Protein AF-A0A072UKZ1-F1 (afdb_monomer_lite)

Organism: Medicago truncatula (NCBI:txid3880)

Radius of gyration: 12.98 Å; chains: 1; bounding box: 24×35×28 Å

Structure (mmCIF, N/CA/C/O backbone):
data_AF-A0A072UKZ1-F1
#
_entry.id   AF-A0A072UKZ1-F1
#
loop_
_atom_site.group_PDB
_atom_site.id
_atom_site.type_symbol
_atom_site.label_atom_id
_atom_site.label_alt_id
_atom_site.label_comp_id
_atom_site.label_asym_id
_atom_site.label_entity_id
_atom_site.label_seq_id
_atom_site.pdbx_PDB_ins_code
_atom_site.Cartn_x
_atom_site.Cartn_y
_atom_site.Cartn_z
_atom_site.occupancy
_atom_site.B_iso_or_equiv
_atom_site.auth_seq_id
_atom_site.auth_comp_id
_atom_site.auth_asym_id
_atom_site.auth_atom_id
_atom_site.pdbx_PDB_model_num
ATOM 1 N N . MET A 1 1 ? 0.621 -27.056 8.833 1.00 43.59 1 MET A N 1
ATOM 2 C CA . MET A 1 1 ? -0.157 -25.815 8.616 1.00 43.59 1 MET A CA 1
ATOM 3 C C . MET A 1 1 ? 0.256 -24.813 9.682 1.00 43.59 1 MET A C 1
ATOM 5 O O . MET A 1 1 ? 0.281 -25.188 10.847 1.00 43.59 1 MET A O 1
ATOM 9 N N . LYS A 1 2 ? 0.666 -23.596 9.302 1.00 50.66 2 LYS A N 1
ATOM 10 C CA . LYS A 1 2 ? 0.991 -22.532 10.265 1.00 50.66 2 LYS A CA 1
ATOM 11 C C . LYS A 1 2 ? -0.322 -22.138 10.950 1.00 50.66 2 LYS A C 1
ATOM 13 O O . LYS A 1 2 ? -1.275 -21.805 10.254 1.00 50.66 2 LYS A O 1
ATOM 18 N N . ASN A 1 3 ? -0.394 -22.255 12.272 1.00 56.38 3 ASN A N 1
ATOM 19 C CA . ASN A 1 3 ? -1.559 -21.829 13.039 1.00 56.38 3 ASN A CA 1
ATOM 20 C C . ASN A 1 3 ? -1.551 -20.292 13.029 1.00 56.38 3 ASN A C 1
ATOM 22 O O . ASN A 1 3 ? -0.760 -19.675 13.742 1.00 56.38 3 ASN A O 1
ATOM 26 N N . ILE A 1 4 ? -2.301 -19.684 12.105 1.00 62.47 4 ILE A N 1
ATOM 27 C CA . ILE A 1 4 ? -2.453 -18.230 12.037 1.00 62.47 4 ILE A CA 1
ATOM 28 C C . ILE A 1 4 ? -3.375 -17.876 13.197 1.00 62.47 4 ILE A C 1
ATOM 30 O O . ILE A 1 4 ? -4.593 -18.002 13.094 1.00 62.47 4 ILE A O 1
ATOM 34 N N . VAL A 1 5 ? -2.777 -17.522 14.332 1.00 68.62 5 VAL A N 1
ATOM 35 C CA . VAL A 1 5 ? -3.512 -16.970 15.467 1.00 68.62 5 VAL A CA 1
ATOM 36 C C . VAL A 1 5 ? -4.197 -15.708 14.961 1.00 68.62 5 VAL A C 1
ATOM 38 O O . VAL A 1 5 ? -3.531 -14.784 14.496 1.00 68.62 5 VAL A O 1
ATOM 41 N N . PHE A 1 6 ? -5.527 -15.711 14.983 1.00 73.69 6 PHE A N 1
ATOM 42 C CA . PHE A 1 6 ? -6.312 -14.537 14.641 1.00 73.69 6 PHE A CA 1
ATOM 43 C C . PHE A 1 6 ? -6.031 -13.455 15.686 1.00 73.69 6 PHE A C 1
ATOM 45 O O . PHE A 1 6 ? -6.424 -13.594 16.844 1.00 73.69 6 PHE A O 1
ATOM 52 N N . ASP A 1 7 ? -5.323 -12.406 15.275 1.00 84.00 7 ASP A N 1
ATOM 53 C CA . ASP A 1 7 ? -5.100 -11.217 16.087 1.00 84.00 7 ASP A CA 1
ATOM 54 C C . ASP A 1 7 ? -6.031 -10.102 15.586 1.00 84.00 7 ASP A C 1
ATOM 56 O O . ASP A 1 7 ? -5.788 -9.561 14.501 1.00 84.00 7 ASP A O 1
ATOM 60 N N . PRO A 1 8 ? -7.085 -9.740 16.346 1.00 84.75 8 PRO A N 1
ATOM 61 C CA . PRO A 1 8 ? -8.026 -8.692 15.952 1.00 84.75 8 PRO A CA 1
ATOM 62 C C . PRO A 1 8 ? -7.370 -7.308 15.855 1.00 84.75 8 PRO A C 1
ATOM 64 O O . PRO A 1 8 ? -7.949 -6.396 15.270 1.00 84.75 8 PRO A O 1
ATOM 67 N N . ASN A 1 9 ? -6.164 -7.142 16.404 1.00 92.06 9 ASN A N 1
ATOM 68 C CA . ASN A 1 9 ? -5.389 -5.909 16.312 1.00 92.06 9 ASN A CA 1
ATOM 69 C C . ASN A 1 9 ? -4.563 -5.837 15.031 1.00 92.06 9 ASN A C 1
ATOM 71 O O . ASN A 1 9 ? -3.789 -4.899 14.858 1.00 92.06 9 ASN A O 1
ATOM 75 N N . THR A 1 10 ? -4.716 -6.807 14.132 1.00 92.25 10 THR A N 1
ATOM 76 C CA . THR A 1 10 ? -4.037 -6.817 12.845 1.00 92.25 10 THR A CA 1
ATOM 77 C C . THR A 1 10 ? -5.018 -7.030 11.706 1.00 92.25 10 THR A C 1
ATOM 79 O O . THR A 1 10 ? -6.091 -7.609 11.862 1.00 92.25 10 THR A O 1
ATOM 82 N N . LYS A 1 11 ? -4.632 -6.564 10.526 1.00 91.50 11 LYS A N 1
ATOM 83 C CA . LYS A 1 11 ? -5.335 -6.819 9.275 1.00 91.50 11 LYS A CA 1
ATOM 84 C C . LYS A 1 11 ? -4.349 -7.249 8.211 1.00 91.50 11 LYS A C 1
ATOM 86 O O . LYS A 1 11 ? -3.215 -6.771 8.173 1.00 91.50 11 LYS A O 1
ATOM 91 N N . LEU A 1 12 ? -4.796 -8.170 7.371 1.00 92.50 12 LEU A N 1
ATOM 92 C CA . LEU A 1 12 ? -4.049 -8.597 6.203 1.00 92.50 12 LEU A CA 1
ATOM 93 C C . LEU A 1 12 ? -4.230 -7.554 5.100 1.00 92.50 12 LEU A C 1
ATOM 95 O O . LEU A 1 12 ? -5.326 -7.029 4.928 1.00 92.50 12 LEU A O 1
ATOM 99 N N . ILE A 1 13 ? -3.151 -7.250 4.393 1.00 94.38 13 ILE A N 1
ATOM 100 C CA . ILE A 1 13 ? -3.160 -6.396 3.209 1.00 94.38 13 ILE A CA 1
ATOM 101 C C . ILE A 1 13 ? -2.339 -7.041 2.100 1.00 94.38 13 ILE A C 1
ATOM 103 O O . ILE A 1 13 ? -1.388 -7.783 2.361 1.00 94.38 13 ILE A O 1
ATOM 107 N N . ALA A 1 14 ? -2.679 -6.704 0.865 1.00 94.88 14 ALA A N 1
ATOM 108 C CA . ALA A 1 14 ? -1.942 -7.054 -0.333 1.00 94.88 14 ALA A CA 1
ATOM 109 C C . ALA A 1 14 ? -1.056 -5.879 -0.766 1.00 94.88 14 ALA A C 1
ATOM 111 O O . ALA A 1 14 ? -1.546 -4.768 -0.966 1.00 94.88 14 ALA A O 1
ATOM 112 N N . VAL A 1 15 ? 0.247 -6.118 -0.931 1.00 93.88 15 VAL A N 1
ATOM 113 C CA . VAL A 1 15 ? 1.213 -5.137 -1.449 1.00 93.88 15 VAL A CA 1
ATOM 114 C C . VAL A 1 15 ? 1.782 -5.621 -2.777 1.00 93.88 15 VAL A C 1
ATOM 116 O O . VAL A 1 15 ? 2.311 -6.729 -2.872 1.00 93.88 15 VAL A O 1
ATOM 119 N N . TYR A 1 16 ? 1.701 -4.781 -3.802 1.00 93.19 16 TYR A N 1
ATOM 120 C CA . TYR A 1 16 ? 2.192 -5.075 -5.145 1.00 93.19 16 TYR A CA 1
ATOM 121 C C . TYR A 1 16 ? 3.481 -4.302 -5.403 1.00 93.19 16 TYR A C 1
ATOM 123 O O . TYR A 1 16 ? 3.538 -3.098 -5.149 1.00 93.19 16 TYR A O 1
ATOM 131 N N . TYR A 1 17 ? 4.498 -4.988 -5.926 1.00 91.06 17 TYR A N 1
ATOM 132 C CA . TYR A 1 17 ? 5.801 -4.398 -6.232 1.00 91.06 17 TYR A CA 1
ATOM 133 C C . TYR A 1 17 ? 6.129 -4.503 -7.726 1.00 91.06 17 TYR A C 1
ATOM 135 O O . TYR A 1 1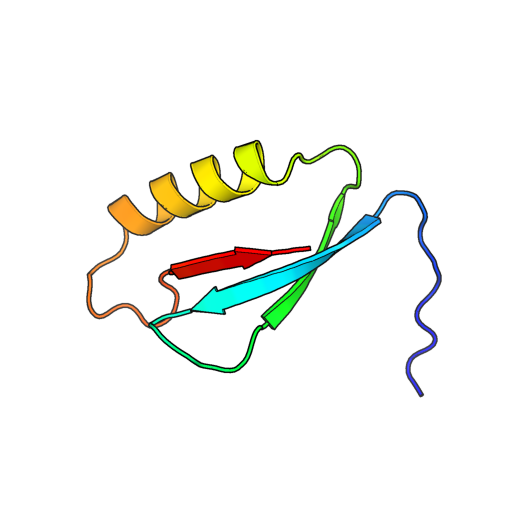7 ? 5.924 -5.560 -8.327 1.00 91.06 17 TYR A O 1
ATOM 143 N N . ASN A 1 18 ? 6.701 -3.439 -8.296 1.00 83.69 18 ASN A N 1
ATOM 144 C CA . ASN A 1 18 ? 7.249 -3.333 -9.665 1.00 83.69 18 ASN A CA 1
ATOM 145 C C . ASN A 1 18 ? 6.415 -3.988 -10.793 1.00 83.69 18 ASN A C 1
ATOM 147 O O . ASN A 1 18 ? 6.948 -4.679 -11.662 1.00 83.69 18 ASN A O 1
ATOM 151 N N . GLY A 1 19 ? 5.102 -3.818 -10.773 1.00 79.00 19 GLY A N 1
ATOM 152 C CA . GLY A 1 19 ? 4.172 -4.241 -11.810 1.00 79.00 19 GLY A CA 1
ATOM 153 C C . GLY A 1 19 ? 3.915 -5.739 -11.772 1.00 79.00 19 GLY A C 1
ATOM 154 O O . GLY A 1 19 ? 3.387 -6.298 -12.728 1.00 79.00 19 GLY A O 1
ATOM 155 N N . GLY A 1 20 ? 4.328 -6.405 -10.692 1.00 80.94 20 GLY A N 1
ATOM 156 C CA . GLY A 1 20 ? 4.086 -7.818 -10.477 1.00 80.94 20 GLY A CA 1
ATOM 157 C C . GLY A 1 20 ? 2.604 -8.106 -10.251 1.00 80.94 20 GLY A C 1
ATOM 158 O O . GLY A 1 20 ? 1.921 -7.407 -9.509 1.00 80.94 20 GLY A O 1
ATOM 159 N N . ASN A 1 21 ? 2.134 -9.209 -10.834 1.00 81.00 21 ASN A N 1
ATOM 160 C CA . ASN A 1 21 ? 0.748 -9.672 -10.700 1.00 81.00 21 ASN A CA 1
ATOM 161 C C . ASN A 1 21 ? 0.477 -10.418 -9.382 1.00 81.00 21 ASN A C 1
ATOM 163 O O . ASN A 1 21 ? -0.657 -10.809 -9.115 1.00 81.00 21 ASN A O 1
ATOM 167 N N . HIS A 1 22 ? 1.516 -10.666 -8.578 1.00 89.69 22 HIS A N 1
ATOM 168 C CA . HIS A 1 22 ? 1.409 -11.415 -7.331 1.00 89.69 22 HIS A CA 1
ATOM 169 C C . HIS A 1 22 ? 1.612 -10.489 -6.129 1.00 89.69 22 HIS A C 1
ATOM 171 O O . HIS A 1 22 ? 2.712 -9.947 -5.963 1.00 89.69 22 HIS A O 1
ATOM 177 N N . PRO A 1 23 ? 0.583 -10.316 -5.281 1.00 92.25 23 PRO A N 1
ATOM 178 C CA . PRO A 1 23 ? 0.716 -9.512 -4.084 1.00 92.25 23 PRO A CA 1
ATOM 179 C C . PRO A 1 23 ? 1.549 -10.233 -3.028 1.00 92.25 23 PRO A C 1
ATOM 181 O O . PRO A 1 23 ? 1.515 -11.457 -2.886 1.00 92.25 23 PRO A O 1
ATOM 184 N N . HIS A 1 24 ? 2.249 -9.441 -2.231 1.00 91.44 24 HIS A N 1
ATOM 185 C CA . HIS A 1 24 ? 2.832 -9.872 -0.974 1.00 91.44 24 HIS A CA 1
ATOM 186 C C . HIS A 1 24 ? 1.825 -9.582 0.131 1.00 91.44 24 HIS A C 1
ATOM 188 O O . HIS A 1 24 ? 1.396 -8.441 0.305 1.00 91.44 24 HIS A O 1
ATOM 194 N N . LEU A 1 25 ? 1.433 -10.626 0.857 1.00 92.69 25 LEU A N 1
ATOM 195 C CA . LEU A 1 25 ? 0.471 -10.508 1.945 1.00 92.69 25 LEU A CA 1
ATOM 196 C C . LEU A 1 25 ? 1.201 -10.160 3.242 1.00 92.69 25 LEU A C 1
ATOM 198 O O . LEU A 1 25 ? 2.091 -10.896 3.674 1.00 92.69 25 LEU A O 1
ATOM 202 N N . ILE A 1 2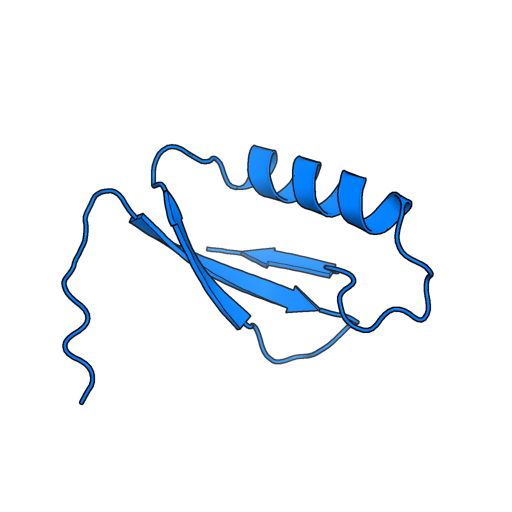6 ? 0.825 -9.041 3.857 1.00 90.81 26 ILE A N 1
ATOM 203 C CA . ILE A 1 26 ? 1.458 -8.514 5.071 1.00 90.81 26 ILE A CA 1
ATOM 204 C C . ILE A 1 26 ? 0.377 -8.266 6.120 1.00 90.81 26 ILE A C 1
ATOM 206 O O . ILE A 1 26 ? -0.695 -7.759 5.804 1.00 90.81 26 ILE A O 1
ATOM 210 N N . MET A 1 27 ? 0.652 -8.626 7.373 1.00 92.06 27 MET A N 1
ATOM 211 C CA . MET A 1 27 ? -0.187 -8.233 8.504 1.00 92.06 27 MET A CA 1
ATOM 212 C C . MET A 1 27 ? 0.288 -6.884 9.036 1.00 92.06 27 MET A C 1
ATOM 214 O O . MET A 1 27 ? 1.462 -6.732 9.372 1.00 92.06 27 MET A O 1
ATOM 218 N N . ILE A 1 28 ? -0.622 -5.921 9.125 1.00 91.75 28 ILE A N 1
ATOM 219 C CA . ILE A 1 28 ? -0.366 -4.597 9.697 1.00 91.75 28 ILE A CA 1
ATOM 220 C C . ILE A 1 28 ? -1.274 -4.349 10.903 1.00 91.75 28 ILE A C 1
ATOM 222 O O . ILE A 1 28 ? -2.341 -4.963 10.977 1.00 91.75 28 ILE A O 1
ATOM 226 N N . PRO A 1 29 ? -0.907 -3.439 11.819 1.00 93.75 29 PRO A N 1
ATOM 227 C CA . PRO A 1 29 ? -1.795 -3.010 12.894 1.00 93.75 29 PRO A CA 1
ATOM 228 C C . PRO A 1 29 ? -3.148 -2.492 12.369 1.00 93.75 29 PRO A C 1
ATOM 230 O O . PRO A 1 29 ? -3.229 -1.836 11.326 1.00 93.75 29 PRO A O 1
ATOM 233 N N . ALA A 1 30 ? -4.235 -2.816 13.068 1.00 91.12 30 ALA A N 1
ATOM 234 C CA . ALA A 1 30 ? -5.599 -2.511 12.637 1.00 91.12 30 ALA A CA 1
ATOM 235 C C . ALA A 1 30 ? -5.888 -0.999 12.600 1.00 91.12 30 ALA A C 1
ATOM 237 O O . ALA A 1 30 ? -6.669 -0.547 11.754 1.00 91.12 30 ALA A O 1
ATOM 238 N N . ASP A 1 31 ? -5.218 -0.227 13.456 1.00 93.56 31 ASP A N 1
ATOM 239 C CA . ASP A 1 31 ? -5.284 1.234 13.566 1.00 93.56 31 ASP A CA 1
ATOM 24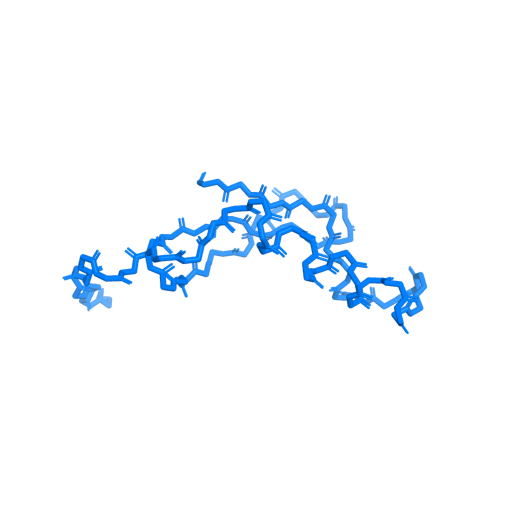0 C C . ASP A 1 31 ? -4.591 1.972 12.405 1.00 93.56 31 ASP A C 1
ATOM 242 O O . ASP A 1 31 ? -4.921 3.124 12.115 1.00 93.56 31 ASP A O 1
ATOM 246 N N . VAL A 1 32 ? -3.696 1.311 11.663 1.00 92.06 32 VAL A N 1
ATOM 247 C CA . VAL A 1 32 ? -3.045 1.893 10.478 1.00 92.06 32 VAL A CA 1
ATOM 248 C C . VAL A 1 32 ? -4.034 1.978 9.321 1.00 92.06 32 VAL A C 1
ATOM 250 O O . VAL A 1 32 ? -4.462 0.967 8.778 1.00 92.06 32 VAL A O 1
ATOM 253 N N . THR A 1 33 ? -4.397 3.174 8.870 1.00 93.88 33 THR A N 1
ATOM 254 C CA . THR A 1 33 ? -5.304 3.327 7.717 1.00 93.88 33 THR A CA 1
ATOM 255 C C . THR A 1 33 ? -4.617 2.973 6.390 1.00 93.88 33 THR A C 1
ATOM 257 O O . THR A 1 33 ? -3.429 3.235 6.205 1.00 93.88 33 THR A O 1
ATOM 260 N N . LEU A 1 34 ? -5.366 2.420 5.423 1.00 92.31 34 LEU A N 1
ATOM 261 C CA . LEU A 1 34 ? -4.828 2.104 4.089 1.00 92.31 34 LEU A CA 1
ATOM 262 C C . LEU A 1 34 ? -4.290 3.349 3.367 1.00 92.31 34 LEU A C 1
ATOM 264 O O . LEU A 1 34 ? -3.268 3.275 2.691 1.00 92.31 34 LEU A O 1
ATOM 268 N N . SER A 1 35 ? -4.957 4.498 3.513 1.00 93.94 35 SER A N 1
ATOM 269 C CA . SER A 1 35 ? -4.494 5.770 2.946 1.00 93.94 35 SER A CA 1
ATOM 270 C C . SER A 1 35 ? -3.199 6.253 3.602 1.00 93.94 35 SER A C 1
ATOM 272 O O . SER A 1 35 ? -2.291 6.686 2.893 1.00 93.94 35 SER A O 1
ATOM 274 N N . GLY A 1 36 ? -3.084 6.132 4.929 1.00 94.31 36 GLY A N 1
ATOM 275 C CA . GLY A 1 36 ? -1.861 6.446 5.667 1.00 94.31 36 GLY A CA 1
ATOM 276 C C . GLY A 1 36 ? -0.689 5.580 5.215 1.00 94.31 36 GLY A C 1
ATOM 277 O O . GLY A 1 36 ? 0.367 6.109 4.871 1.00 94.31 36 GLY A O 1
ATOM 278 N N . LEU A 1 37 ? -0.909 4.268 5.104 1.00 93.50 37 LEU A N 1
ATOM 279 C CA . LEU A 1 37 ? 0.101 3.340 4.606 1.00 93.50 37 LEU A CA 1
ATOM 280 C C . LEU A 1 37 ? 0.514 3.653 3.160 1.00 93.50 37 LEU A C 1
ATOM 282 O O . LEU A 1 37 ? 1.704 3.722 2.868 1.00 93.50 37 LEU A O 1
ATOM 286 N N . LYS A 1 38 ? -0.447 3.897 2.255 1.00 94.25 38 LYS A N 1
ATOM 287 C CA . LYS A 1 38 ? -0.151 4.304 0.868 1.00 94.25 38 LYS A CA 1
ATOM 288 C C . LYS A 1 38 ? 0.692 5.576 0.818 1.00 94.25 38 LYS A C 1
ATOM 290 O O . LYS A 1 38 ? 1.632 5.646 0.037 1.00 94.25 38 LYS A O 1
ATOM 295 N N . SER A 1 39 ? 0.377 6.564 1.654 1.00 94.38 39 SER A N 1
ATOM 296 C CA . SER A 1 39 ? 1.142 7.811 1.738 1.00 94.38 39 SER A CA 1
ATOM 297 C C . SER A 1 39 ? 2.594 7.561 2.158 1.00 94.38 39 SER A C 1
ATOM 299 O O . SER A 1 39 ? 3.515 8.031 1.494 1.00 94.38 39 SER A O 1
ATOM 301 N N . GLN A 1 40 ? 2.811 6.756 3.203 1.00 94.06 40 GLN A N 1
ATOM 302 C CA . GLN A 1 40 ? 4.152 6.405 3.685 1.00 94.06 40 GLN A CA 1
ATOM 303 C C . GLN A 1 40 ? 4.959 5.620 2.644 1.00 94.06 40 GLN A C 1
ATOM 305 O O . GLN A 1 40 ? 6.118 5.937 2.389 1.00 94.06 40 GLN A O 1
ATOM 310 N N . LEU A 1 41 ? 4.346 4.628 1.996 1.00 93.56 41 LEU A N 1
ATOM 311 C CA . LEU A 1 41 ? 5.010 3.849 0.950 1.00 93.56 41 LEU A CA 1
ATOM 312 C C . LEU A 1 41 ? 5.329 4.706 -0.279 1.00 93.56 41 LEU A C 1
ATOM 314 O O . LEU A 1 41 ? 6.392 4.547 -0.869 1.00 93.56 41 LEU A O 1
ATOM 318 N N . ASN A 1 42 ? 4.470 5.668 -0.623 1.00 92.44 42 ASN A N 1
ATOM 319 C CA . ASN A 1 42 ? 4.766 6.635 -1.675 1.00 92.44 42 ASN A CA 1
ATOM 320 C C . ASN A 1 42 ? 5.961 7.524 -1.322 1.00 92.44 42 ASN A C 1
ATOM 322 O O . ASN A 1 42 ? 6.776 7.786 -2.199 1.00 92.44 42 ASN A O 1
ATOM 326 N N . GLN A 1 43 ? 6.101 7.960 -0.067 1.00 95.00 43 GLN A N 1
ATOM 327 C CA . GLN A 1 43 ? 7.283 8.712 0.368 1.00 95.00 43 GLN A CA 1
ATOM 328 C C . GLN A 1 43 ? 8.556 7.875 0.218 1.00 95.00 43 GLN A C 1
ATOM 330 O O . GLN A 1 43 ? 9.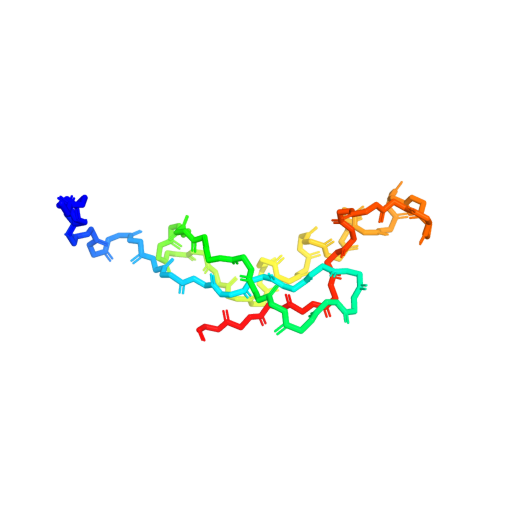515 8.339 -0.389 1.00 95.00 43 GLN A O 1
ATOM 335 N N . ILE A 1 44 ? 8.529 6.613 0.654 1.00 92.56 44 ILE A N 1
ATOM 336 C CA . ILE A 1 44 ? 9.654 5.684 0.470 1.00 92.56 44 ILE A CA 1
ATOM 337 C C . ILE A 1 44 ? 9.967 5.503 -1.024 1.00 92.56 44 ILE A C 1
ATOM 339 O O . ILE A 1 44 ? 11.116 5.607 -1.441 1.00 92.56 44 ILE A O 1
ATOM 343 N N . ASN A 1 45 ? 8.950 5.316 -1.866 1.00 92.81 45 ASN A N 1
ATOM 344 C CA . ASN A 1 45 ? 9.108 5.165 -3.315 1.00 92.81 45 ASN A CA 1
ATOM 345 C C . ASN A 1 45 ? 9.736 6.372 -4.027 1.00 92.81 45 ASN A C 1
ATOM 347 O O . ASN A 1 45 ? 10.189 6.208 -5.164 1.00 92.81 45 ASN A O 1
ATOM 351 N N . LEU A 1 46 ? 9.685 7.570 -3.434 1.00 92.06 46 LEU A N 1
ATOM 352 C CA . LEU A 1 46 ? 10.344 8.767 -3.967 1.00 92.06 46 LEU A CA 1
ATOM 353 C C . LEU A 1 46 ? 11.850 8.757 -3.693 1.00 92.06 46 LEU A C 1
ATOM 355 O O . LEU A 1 46 ? 12.604 9.354 -4.457 1.00 92.06 46 LEU A O 1
ATOM 359 N N . GLU A 1 47 ? 12.280 8.079 -2.630 1.00 93.00 47 GLU A N 1
ATOM 360 C CA . GLU A 1 47 ? 13.691 7.930 -2.264 1.00 93.00 47 GLU A CA 1
ATOM 361 C C . GLU A 1 47 ? 14.355 6.740 -2.975 1.00 93.00 47 GLU A C 1
ATOM 363 O O . GLU A 1 47 ? 15.577 6.700 -3.116 1.00 93.00 47 GLU A O 1
ATOM 368 N N . LEU A 1 48 ? 13.554 5.787 -3.461 1.00 90.38 48 LEU A N 1
ATOM 369 C CA . LEU A 1 48 ? 14.018 4.634 -4.229 1.00 90.38 48 LEU A CA 1
ATOM 370 C C . LEU A 1 48 ? 14.306 4.984 -5.697 1.00 90.38 48 LEU A C 1
ATOM 372 O O . LEU A 1 48 ? 13.607 5.773 -6.341 1.00 90.38 48 LEU A O 1
ATOM 376 N N . ASN A 1 49 ? 15.310 4.326 -6.274 1.00 87.19 49 ASN A N 1
ATOM 377 C CA . ASN A 1 49 ? 15.572 4.383 -7.704 1.00 87.19 49 ASN A CA 1
ATOM 378 C C . ASN A 1 49 ? 14.458 3.661 -8.478 1.00 87.19 49 ASN A C 1
ATOM 380 O O . ASN A 1 49 ? 13.909 2.657 -8.032 1.00 87.19 49 ASN A O 1
ATOM 384 N N . TYR A 1 50 ? 14.167 4.106 -9.702 1.00 80.69 50 TYR A N 1
ATOM 385 C CA . TYR A 1 50 ? 13.162 3.451 -10.547 1.00 80.69 50 TYR A CA 1
ATOM 386 C C . TYR A 1 50 ? 13.497 1.986 -10.891 1.00 80.69 50 TYR A C 1
ATOM 388 O O . TYR A 1 50 ? 12.608 1.248 -11.307 1.00 80.69 50 TYR A O 1
ATOM 396 N N . ARG A 1 51 ? 14.767 1.571 -10.762 1.00 82.44 51 ARG A N 1
ATOM 397 C CA . ARG A 1 51 ? 15.216 0.182 -10.965 1.00 82.44 51 ARG A CA 1
ATOM 398 C C . ARG A 1 51 ? 15.142 -0.680 -9.706 1.00 82.44 51 ARG A C 1
ATOM 400 O O . ARG A 1 51 ? 15.415 -1.879 -9.794 1.00 82.44 51 ARG A O 1
ATOM 407 N N . ASP A 1 52 ? 14.814 -0.096 -8.557 1.00 85.25 52 ASP A N 1
ATOM 408 C CA . ASP A 1 52 ? 14.761 -0.838 -7.306 1.00 85.25 52 ASP A CA 1
ATOM 409 C C . ASP A 1 52 ? 13.577 -1.796 -7.312 1.00 85.25 52 ASP A C 1
ATOM 411 O O . ASP A 1 52 ? 12.443 -1.416 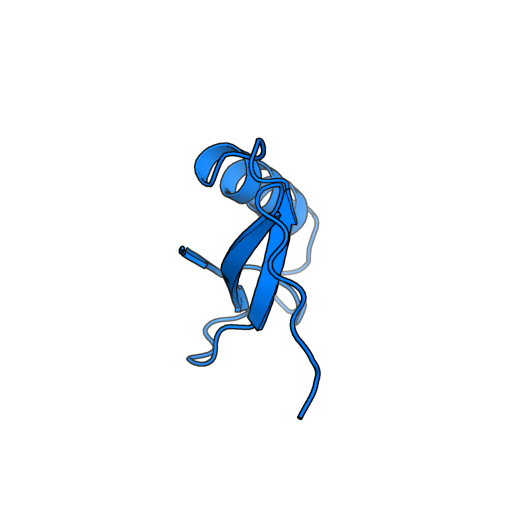-7.574 1.00 85.25 52 ASP A O 1
ATOM 415 N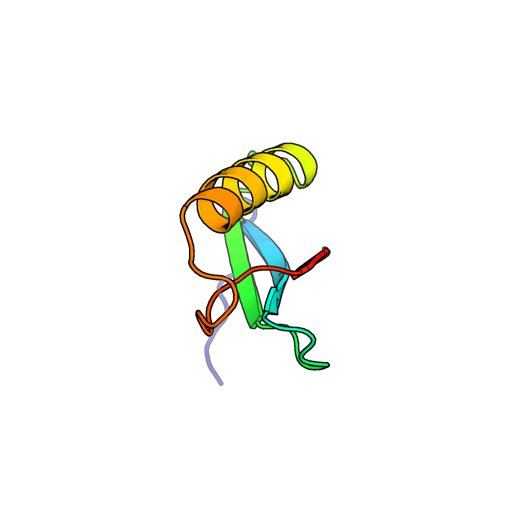 N . ARG A 1 53 ? 13.855 -3.057 -6.974 1.00 79.75 53 ARG A N 1
ATOM 416 C CA . ARG A 1 53 ? 12.889 -4.165 -6.980 1.00 79.75 53 ARG A CA 1
ATOM 417 C C . ARG A 1 53 ? 11.870 -4.131 -5.838 1.00 79.75 53 ARG A C 1
ATOM 419 O O . ARG A 1 53 ? 11.120 -5.090 -5.675 1.00 79.75 53 ARG A O 1
ATOM 426 N N . LEU A 1 54 ? 11.868 -3.099 -5.008 1.00 84.62 54 LEU A N 1
ATOM 427 C CA . LEU A 1 54 ? 10.974 -2.998 -3.852 1.00 84.62 54 LEU A CA 1
ATOM 428 C C . LEU A 1 54 ? 10.053 -1.786 -3.946 1.00 84.62 54 LEU A C 1
ATOM 430 O O . LEU A 1 54 ? 9.453 -1.390 -2.948 1.00 84.62 54 LEU A O 1
ATOM 434 N N . ARG A 1 55 ? 9.915 -1.207 -5.140 1.00 91.31 55 ARG A N 1
ATOM 435 C CA . ARG A 1 55 ? 9.023 -0.079 -5.343 1.00 91.31 55 ARG A CA 1
ATOM 436 C C . ARG A 1 55 ? 7.579 -0.562 -5.316 1.00 91.31 55 ARG A C 1
ATOM 438 O O . ARG A 1 55 ? 7.221 -1.508 -6.017 1.00 91.31 55 ARG A O 1
ATOM 445 N N . VAL A 1 56 ? 6.774 0.053 -4.458 1.00 92.38 56 VAL A N 1
ATOM 446 C CA . VAL A 1 56 ? 5.365 -0.303 -4.280 1.00 92.38 56 VAL A CA 1
ATOM 447 C C . VAL A 1 56 ? 4.537 0.347 -5.376 1.00 92.38 56 VAL A C 1
ATOM 449 O O . VAL A 1 56 ? 4.548 1.564 -5.508 1.00 92.38 56 VAL A O 1
ATOM 452 N N . ASP A 1 57 ? 3.745 -0.435 -6.091 1.00 90.69 57 ASP A N 1
ATOM 453 C CA . ASP A 1 57 ? 2.830 0.095 -7.106 1.00 90.69 57 ASP A CA 1
ATOM 454 C C . ASP A 1 57 ? 1.385 0.145 -6.621 1.00 90.69 57 ASP A C 1
ATOM 456 O O . ASP A 1 57 ? 0.584 0.948 -7.098 1.00 90.69 57 ASP A O 1
ATOM 460 N N . GLY A 1 58 ? 1.045 -0.695 -5.644 1.00 91.12 58 GLY A N 1
ATOM 461 C CA . GLY A 1 58 ? -0.313 -0.802 -5.144 1.00 91.12 58 GLY A CA 1
ATOM 462 C C . GLY A 1 58 ? -0.383 -1.394 -3.749 1.00 91.12 58 GLY A C 1
ATOM 463 O O . GLY A 1 58 ? 0.457 -2.199 -3.345 1.00 91.12 58 GLY A O 1
ATOM 464 N N . VAL A 1 59 ? -1.427 -0.992 -3.027 1.00 92.88 59 VAL A N 1
ATOM 465 C CA . VAL A 1 59 ? -1.813 -1.588 -1.747 1.00 92.88 59 VAL A CA 1
ATOM 466 C C . VAL A 1 59 ? -3.325 -1.754 -1.723 1.00 92.88 59 VAL A C 1
ATOM 468 O O . VAL A 1 59 ? -4.061 -0.810 -2.042 1.00 92.88 59 VAL A O 1
ATOM 471 N N . GLU A 1 60 ? -3.780 -2.930 -1.324 1.00 92.56 60 GLU A N 1
ATOM 472 C CA . GLU A 1 60 ? -5.189 -3.316 -1.248 1.00 92.56 60 GLU A CA 1
ATOM 473 C C . GLU A 1 60 ? -5.457 -4.054 0.072 1.00 92.56 60 GLU A C 1
ATOM 475 O O . GLU A 1 60 ? -4.521 -4.531 0.719 1.00 92.56 60 GLU A O 1
ATOM 480 N N . TYR A 1 61 ? -6.724 -4.087 0.493 1.00 88.12 61 TYR A N 1
ATOM 481 C CA . TYR A 1 61 ? -7.172 -4.949 1.591 1.00 88.12 61 TYR A CA 1
ATOM 482 C C . TYR A 1 61 ? -7.344 -6.386 1.103 1.00 88.12 61 TYR A C 1
ATOM 484 O O . TYR A 1 61 ? -7.813 -6.546 -0.045 1.00 88.12 61 TYR A O 1
#

Secondary structure (DSSP, 8-state):
-------TTEEEEEEEETT-SSPEEEEEETTS-HHHHHHHHHHHHHHS-TT-TT-EEEEE-

pLDDT: mean 87.33, std 10.66, range [43.59, 95.0]

Foldseek 3Di:
DPPPPDDPQWDWKFWDWDPDPHTDIDIDGPPQDPVNVVVVLVVVLVVDDPPDRGRTPDMGD

Sequence (61 aa):
MKNIVFDPNTKLIAVYYNGGNHPHLIMIPADVTLSGLKSQLNQINLELNYRDRLRVDGVEY